Protein AF-A0A2D6ILQ9-F1 (afdb_monomer)

pLDDT: mean 90.59, std 12.22, range [44.5, 98.56]

Mean predicted aligned error: 5.63 Å

Secondary structure (DSSP, 8-state):
----HHHHHHHHHHHHHHHHHHHHHH-HHHHGGGS-GGGGGSTT--HHHHHHHHHHHHHHHHHHHHHTTTHHHHHHHHHHHHHHHHHHH-S-TTGGGHHHHHHHHHHHHHHHHTTS-------

Radius of gyration: 16.79 Å; Cα contacts (8 Å, |Δi|>4): 119; chains: 1; bounding box: 44×32×49 Å

Structure (mmCIF, N/CA/C/O backbone):
data_AF-A0A2D6ILQ9-F1
#
_entry.i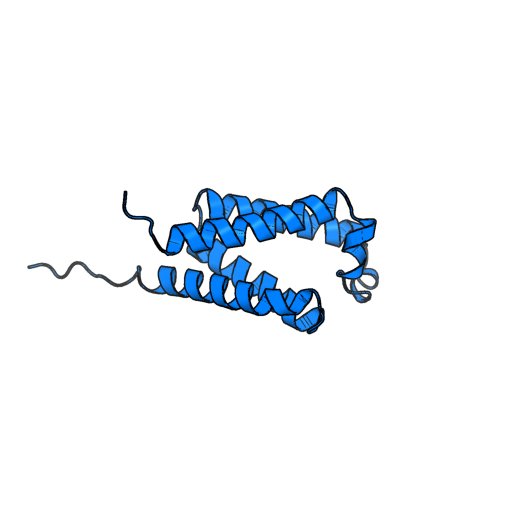d   AF-A0A2D6ILQ9-F1
#
loop_
_atom_site.group_PDB
_atom_site.id
_atom_site.type_symbol
_atom_site.label_atom_id
_atom_site.label_alt_id
_atom_site.label_comp_id
_atom_site.label_asym_id
_atom_site.label_entity_id
_atom_site.label_seq_id
_atom_site.pdbx_PDB_ins_code
_atom_site.Cartn_x
_atom_site.Cartn_y
_atom_site.Cartn_z
_atom_site.occupancy
_atom_site.B_iso_or_equiv
_atom_site.auth_seq_id
_atom_site.auth_comp_id
_atom_site.auth_asym_id
_atom_site.auth_atom_id
_atom_site.pdbx_PDB_model_num
ATOM 1 N N . MET A 1 1 ? -13.569 -12.669 23.157 1.00 59.03 1 MET A N 1
ATOM 2 C CA . MET A 1 1 ? -12.932 -11.557 22.412 1.00 59.03 1 MET A CA 1
ATOM 3 C C . MET A 1 1 ? -13.781 -11.250 21.180 1.00 59.03 1 MET A C 1
ATOM 5 O O . MET A 1 1 ? -14.003 -12.162 20.398 1.00 59.03 1 MET A O 1
ATOM 9 N N . LYS A 1 2 ? -14.329 -10.035 21.020 1.00 78.62 2 LYS A N 1
ATOM 10 C CA . LYS A 1 2 ? -15.102 -9.673 19.812 1.00 78.62 2 LYS A CA 1
ATOM 11 C C . LYS A 1 2 ? -14.143 -9.115 18.758 1.00 78.62 2 LYS A C 1
ATOM 13 O O . LYS A 1 2 ? -13.558 -8.056 18.977 1.00 78.62 2 LYS A O 1
ATOM 18 N N . ILE A 1 3 ? -13.958 -9.828 17.648 1.00 87.12 3 ILE A N 1
ATOM 19 C CA . ILE A 1 3 ? -13.137 -9.355 16.526 1.00 87.12 3 ILE A CA 1
ATOM 20 C C . ILE A 1 3 ? -13.894 -8.223 15.825 1.00 87.12 3 ILE A C 1
ATOM 22 O O . ILE A 1 3 ? -15.055 -8.380 15.454 1.00 87.12 3 ILE A O 1
ATOM 26 N N . LYS A 1 4 ? -13.252 -7.062 15.666 1.00 92.94 4 LYS A N 1
ATOM 27 C CA . LYS A 1 4 ? -13.847 -5.931 14.944 1.00 92.94 4 LYS A CA 1
ATOM 28 C C . LYS A 1 4 ? -13.666 -6.133 13.434 1.00 92.94 4 LYS A C 1
ATOM 30 O O . LYS A 1 4 ? -12.549 -6.457 13.032 1.00 92.94 4 LYS A O 1
ATOM 35 N N . PRO A 1 5 ? -14.680 -5.855 12.592 1.00 93.06 5 PRO A N 1
ATOM 36 C CA . PRO A 1 5 ? -14.543 -5.948 11.135 1.00 93.06 5 PRO A CA 1
ATOM 37 C C . PRO A 1 5 ? -13.366 -5.130 10.587 1.00 93.06 5 PRO A C 1
ATOM 39 O O . PRO A 1 5 ? -12.643 -5.593 9.711 1.00 93.06 5 PRO A O 1
ATOM 42 N N . GLU A 1 6 ? -13.104 -3.954 11.177 1.00 94.69 6 GLU A N 1
ATOM 43 C CA . GLU A 1 6 ? -11.953 -3.110 10.823 1.00 94.69 6 GLU A CA 1
ATOM 44 C C . GLU A 1 6 ? -10.614 -3.850 10.964 1.00 94.69 6 GLU A C 1
ATOM 46 O O . GLU A 1 6 ? -9.711 -3.638 10.165 1.00 94.69 6 GLU A O 1
ATOM 51 N N . LEU A 1 7 ? -10.473 -4.729 11.964 1.00 95.19 7 LEU A N 1
ATOM 52 C CA . LEU A 1 7 ? -9.236 -5.467 12.201 1.00 95.19 7 LEU A CA 1
ATOM 53 C C . LEU A 1 7 ? -9.019 -6.525 11.118 1.00 95.19 7 LEU A C 1
ATOM 55 O O . LEU A 1 7 ? -7.912 -6.635 10.603 1.00 95.19 7 LEU A O 1
ATOM 59 N N . VAL A 1 8 ? -10.076 -7.247 10.742 1.00 96.62 8 VAL A N 1
ATOM 60 C CA . VAL A 1 8 ? -10.024 -8.261 9.678 1.00 96.62 8 VAL A CA 1
ATOM 61 C C . VAL A 1 8 ? -9.634 -7.619 8.348 1.00 96.62 8 VAL A C 1
ATOM 63 O O . VAL A 1 8 ? -8.705 -8.084 7.693 1.00 96.62 8 VAL A O 1
ATOM 66 N N . LEU A 1 9 ? -10.277 -6.500 7.997 1.00 97.38 9 LEU A N 1
ATOM 67 C CA . LEU A 1 9 ? -9.965 -5.748 6.778 1.00 97.38 9 LEU A CA 1
ATOM 68 C C . LEU A 1 9 ? -8.511 -5.268 6.762 1.00 97.38 9 LEU A C 1
ATOM 70 O O . LEU A 1 9 ? -7.824 -5.419 5.757 1.00 97.38 9 LEU A O 1
ATOM 74 N N . ARG A 1 10 ? -8.017 -4.726 7.882 1.00 97.62 10 ARG A N 1
ATOM 75 C CA . ARG A 1 10 ? -6.625 -4.264 7.988 1.00 97.62 10 ARG A CA 1
ATOM 76 C C . ARG A 1 10 ? -5.625 -5.396 7.816 1.00 97.62 10 ARG A C 1
ATOM 78 O O . ARG A 1 10 ? -4.643 -5.197 7.117 1.00 97.62 10 ARG A O 1
ATOM 85 N N . ILE A 1 11 ? -5.859 -6.547 8.446 1.00 97.88 11 ILE A N 1
ATOM 86 C CA . ILE A 1 11 ? -4.951 -7.696 8.353 1.00 97.88 11 ILE A CA 1
ATOM 87 C C . ILE A 1 11 ? -4.911 -8.223 6.916 1.00 97.88 11 ILE A C 1
ATOM 89 O O . ILE A 1 11 ? -3.823 -8.416 6.383 1.00 97.88 11 ILE A O 1
ATOM 93 N N . GLY A 1 12 ? -6.069 -8.396 6.268 1.00 97.81 12 GLY A N 1
ATOM 94 C CA . GLY A 1 12 ? -6.132 -8.873 4.882 1.00 97.81 12 GLY A CA 1
ATOM 95 C C . GLY A 1 12 ? -5.464 -7.917 3.889 1.00 97.81 12 GLY A C 1
ATOM 96 O O . GLY A 1 12 ? -4.627 -8.333 3.086 1.00 97.81 12 GLY A O 1
ATOM 97 N N . LEU A 1 13 ? -5.773 -6.618 3.985 1.00 98.06 13 LEU A N 1
ATOM 98 C CA . LEU A 1 13 ? -5.147 -5.595 3.142 1.00 98.06 13 LEU A CA 1
ATOM 99 C C . LEU A 1 13 ? -3.641 -5.517 3.393 1.00 98.06 13 LEU A C 1
ATOM 101 O O . LEU A 1 13 ? -2.861 -5.524 2.447 1.00 98.06 13 LEU A O 1
ATOM 105 N N . ALA A 1 14 ? -3.215 -5.494 4.656 1.00 98.38 14 ALA A N 1
ATOM 106 C CA . ALA A 1 14 ? -1.800 -5.413 4.975 1.00 98.38 14 ALA A CA 1
ATOM 107 C C . ALA A 1 14 ? -1.017 -6.644 4.526 1.00 98.38 14 ALA A C 1
ATOM 109 O O . ALA A 1 14 ? 0.085 -6.487 4.021 1.00 98.38 14 ALA A O 1
ATOM 110 N N . GLY A 1 15 ? -1.570 -7.852 4.670 1.00 98.25 15 GLY A N 1
ATOM 111 C CA . GLY A 1 15 ? -0.932 -9.063 4.154 1.00 98.25 15 GLY A CA 1
ATOM 112 C C . GLY A 1 15 ? -0.704 -8.985 2.644 1.00 98.25 15 GLY A C 1
ATOM 113 O O . GLY A 1 15 ? 0.366 -9.347 2.165 1.00 98.25 15 GLY A O 1
ATOM 114 N N . THR A 1 16 ? -1.672 -8.427 1.914 1.00 97.12 16 THR A N 1
ATOM 115 C CA . THR A 1 16 ? -1.571 -8.221 0.465 1.00 97.12 16 THR A CA 1
ATOM 116 C C . THR A 1 16 ? -0.468 -7.223 0.109 1.00 97.12 16 THR A C 1
ATOM 118 O O . THR A 1 16 ? 0.434 -7.567 -0.650 1.00 97.12 16 THR A O 1
ATOM 121 N N . PHE A 1 17 ? -0.495 -6.017 0.690 1.00 97.94 17 PHE A N 1
ATOM 122 C CA . PHE A 1 17 ? 0.528 -4.995 0.432 1.00 97.94 17 PHE A CA 1
ATOM 123 C C . PHE A 1 17 ? 1.921 -5.442 0.878 1.00 97.94 17 PHE A C 1
ATOM 125 O O . PHE A 1 17 ? 2.904 -5.170 0.201 1.00 97.94 17 PHE A O 1
ATOM 132 N N . LEU A 1 18 ? 2.024 -6.165 1.996 1.00 98.25 18 LEU A N 1
ATOM 133 C CA . LEU A 1 18 ? 3.302 -6.684 2.467 1.00 98.25 18 LEU A CA 1
ATOM 134 C C . LEU A 1 18 ? 3.858 -7.728 1.496 1.00 98.25 18 LEU A C 1
ATOM 136 O O . LEU A 1 18 ? 5.044 -7.694 1.184 1.00 98.25 18 LEU A O 1
ATOM 140 N N . TYR A 1 19 ? 3.011 -8.630 0.997 1.00 97.19 19 TYR A N 1
ATOM 141 C CA . TYR A 1 19 ? 3.418 -9.617 0.002 1.00 97.19 19 TYR A CA 1
ATOM 142 C C . TYR A 1 19 ? 3.872 -8.949 -1.301 1.00 97.19 19 TYR A C 1
ATOM 144 O O . TYR A 1 19 ? 4.954 -9.269 -1.795 1.00 97.19 19 TYR A O 1
ATOM 152 N N . ALA A 1 20 ? 3.084 -8.014 -1.836 1.00 95.19 20 ALA A N 1
ATOM 153 C CA . ALA A 1 20 ? 3.418 -7.295 -3.064 1.00 95.19 20 ALA A CA 1
ATOM 154 C C . ALA A 1 20 ? 4.703 -6.467 -2.914 1.00 95.19 20 ALA A C 1
ATOM 156 O O . ALA A 1 20 ? 5.623 -6.589 -3.727 1.00 95.19 20 ALA A O 1
ATOM 157 N N . GLY A 1 21 ? 4.828 -5.729 -1.811 1.00 97.25 21 GLY A N 1
ATOM 158 C CA . GLY A 1 21 ? 5.975 -4.864 -1.573 1.00 97.25 21 GLY A CA 1
ATOM 159 C C . GLY A 1 21 ? 7.271 -5.637 -1.348 1.00 97.25 21 GLY A C 1
ATOM 160 O O . GLY A 1 21 ? 8.303 -5.289 -1.922 1.00 97.25 21 GLY A O 1
ATOM 161 N N . LEU A 1 22 ? 7.227 -6.736 -0.584 1.00 98.12 22 LEU A N 1
ATOM 162 C CA . LEU A 1 22 ? 8.391 -7.609 -0.406 1.00 98.12 22 LEU A CA 1
ATOM 163 C C . LEU A 1 22 ? 8.827 -8.236 -1.730 1.00 98.12 22 LEU A C 1
ATOM 165 O O . LEU A 1 22 ? 10.016 -8.241 -2.040 1.00 98.12 22 LEU A O 1
ATOM 169 N N . ASN A 1 23 ? 7.890 -8.739 -2.533 1.00 96.50 23 ASN A N 1
ATOM 170 C CA . ASN A 1 23 ? 8.243 -9.373 -3.799 1.00 96.50 23 ASN A CA 1
ATOM 171 C C . ASN A 1 23 ? 8.699 -8.378 -4.873 1.00 96.50 23 ASN A C 1
ATOM 173 O O . ASN A 1 23 ? 9.559 -8.730 -5.677 1.00 96.50 23 ASN A O 1
ATOM 177 N N . SER A 1 24 ? 8.208 -7.139 -4.848 1.00 95.62 24 SER A N 1
ATOM 178 C CA . SER A 1 24 ? 8.698 -6.063 -5.718 1.00 95.62 24 SER A CA 1
ATOM 179 C C . SER A 1 24 ? 10.196 -5.797 -5.516 1.00 95.62 24 SER A C 1
ATOM 181 O O . SER A 1 24 ? 10.894 -5.461 -6.469 1.00 95.62 24 SER A O 1
ATOM 183 N N . ILE A 1 25 ? 10.700 -5.988 -4.291 1.00 96.56 25 ILE A N 1
ATOM 184 C CA . ILE A 1 25 ? 12.111 -5.779 -3.935 1.00 96.56 25 ILE A CA 1
ATOM 185 C C . ILE A 1 25 ? 12.932 -7.068 -4.092 1.00 96.56 25 ILE A C 1
ATOM 187 O O . ILE A 1 25 ? 14.043 -7.031 -4.612 1.00 96.56 25 ILE A O 1
ATOM 191 N N . LEU A 1 26 ? 12.405 -8.208 -3.633 1.00 97.00 26 LEU A N 1
ATOM 192 C CA . LEU A 1 26 ? 13.140 -9.479 -3.599 1.00 97.00 26 LEU A CA 1
ATOM 193 C C . LEU A 1 26 ? 13.141 -10.214 -4.944 1.00 97.00 26 LEU A C 1
ATOM 195 O O . LEU A 1 26 ? 14.095 -10.924 -5.247 1.00 97.00 26 LEU A O 1
ATOM 199 N N . ASN A 1 27 ? 12.089 -10.048 -5.748 1.00 95.94 27 ASN A N 1
ATOM 200 C CA . ASN A 1 27 ? 11.887 -10.750 -7.017 1.00 95.94 27 ASN A CA 1
ATOM 201 C C . ASN A 1 27 ? 11.555 -9.772 -8.165 1.00 95.94 27 ASN A C 1
ATOM 203 O O . ASN A 1 27 ? 10.573 -9.984 -8.883 1.00 95.94 27 ASN A O 1
ATOM 207 N N . PRO A 1 28 ? 12.345 -8.703 -8.389 1.00 93.38 28 PRO A N 1
ATOM 208 C CA . PRO A 1 28 ? 11.973 -7.606 -9.285 1.00 93.38 28 PRO A CA 1
ATOM 209 C C . PRO A 1 28 ? 11.720 -8.062 -10.728 1.00 93.38 28 PRO A C 1
ATOM 211 O O . PRO A 1 28 ? 10.840 -7.528 -11.394 1.00 93.38 28 PRO A O 1
ATOM 214 N N . THR A 1 29 ? 12.406 -9.104 -11.203 1.00 93.50 29 THR A N 1
ATOM 215 C CA . THR A 1 29 ? 12.207 -9.673 -12.549 1.00 93.50 29 THR A CA 1
ATOM 216 C C . THR A 1 29 ? 10.792 -10.205 -12.780 1.00 93.50 29 THR A C 1
ATOM 218 O O . THR A 1 29 ? 10.303 -10.153 -13.904 1.00 93.50 29 THR A O 1
ATOM 221 N N . SER A 1 30 ? 10.118 -10.676 -11.727 1.00 90.94 30 SER A N 1
ATOM 222 C CA . SER A 1 30 ? 8.741 -11.186 -11.803 1.00 90.94 30 SER A CA 1
ATOM 223 C C . SER A 1 30 ? 7.688 -10.080 -11.672 1.00 90.94 30 SER A C 1
ATOM 225 O O . SER A 1 30 ? 6.522 -10.312 -11.973 1.00 90.94 30 SER A O 1
ATOM 227 N N . TRP A 1 31 ? 8.084 -8.883 -11.227 1.00 92.00 31 TRP A N 1
ATOM 228 C CA . TRP A 1 31 ? 7.165 -7.792 -10.876 1.00 92.00 31 TRP A CA 1
ATOM 229 C C . TRP A 1 31 ? 7.315 -6.556 -11.759 1.00 92.00 31 TRP A C 1
ATOM 231 O O . TRP A 1 31 ? 6.374 -5.780 -11.910 1.00 92.00 31 TRP A O 1
ATOM 241 N N . ILE A 1 32 ? 8.462 -6.399 -12.421 1.00 93.69 32 ILE A N 1
ATOM 242 C CA . ILE A 1 32 ? 8.731 -5.277 -13.322 1.00 93.69 32 ILE A CA 1
ATOM 243 C C . ILE A 1 32 ? 7.699 -5.178 -14.451 1.00 93.69 32 ILE A C 1
ATOM 245 O O . ILE A 1 32 ? 7.409 -4.079 -14.916 1.00 93.69 32 ILE A O 1
ATOM 249 N N . GLY A 1 33 ? 7.097 -6.305 -14.854 1.00 90.00 33 GLY A N 1
ATOM 250 C CA . GLY A 1 33 ? 6.032 -6.367 -15.856 1.00 90.00 33 GLY A CA 1
ATOM 251 C C . GLY A 1 33 ? 4.798 -5.525 -15.513 1.00 90.00 33 GLY A C 1
ATOM 252 O O . GLY A 1 33 ? 4.179 -4.989 -16.427 1.00 90.00 33 GLY A O 1
ATOM 253 N N . PHE A 1 34 ? 4.501 -5.330 -14.223 1.00 87.44 34 PHE A N 1
ATOM 254 C CA . PHE A 1 34 ? 3.375 -4.510 -13.758 1.00 87.44 34 PHE A CA 1
ATOM 255 C C . PHE A 1 34 ? 3.677 -3.006 -13.773 1.00 87.44 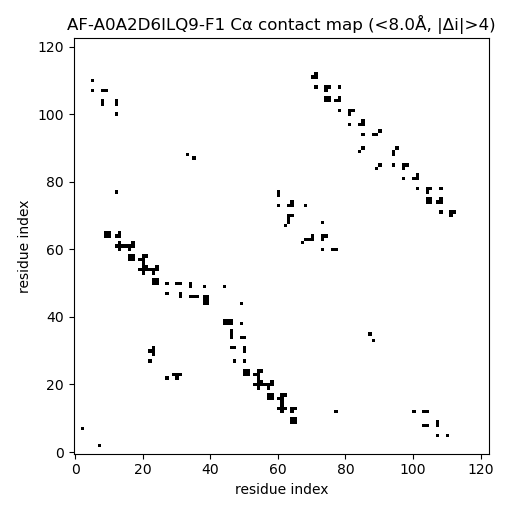34 PHE A C 1
ATOM 257 O O . PHE A 1 34 ? 2.763 -2.189 -13.684 1.00 87.44 34 PHE A O 1
ATOM 264 N N . ILE A 1 35 ? 4.948 -2.610 -13.900 1.00 91.31 35 ILE A N 1
ATOM 265 C CA . ILE A 1 35 ? 5.318 -1.198 -13.995 1.00 91.31 35 ILE A CA 1
ATOM 266 C C . ILE A 1 35 ? 5.125 -0.712 -15.435 1.00 91.31 35 ILE A C 1
ATOM 268 O O . ILE A 1 35 ? 5.747 -1.276 -16.343 1.00 91.31 35 ILE A O 1
ATOM 272 N N . PRO A 1 36 ? 4.354 0.363 -15.675 1.00 89.44 36 PRO A N 1
ATOM 273 C CA . PRO A 1 36 ? 4.125 0.873 -17.020 1.00 89.44 36 PRO A CA 1
ATOM 274 C C . PRO A 1 36 ? 5.411 1.258 -17.764 1.00 89.44 36 PRO A C 1
ATOM 276 O O . PRO A 1 36 ? 6.350 1.808 -17.188 1.00 89.44 36 PRO A O 1
ATOM 279 N N . GLN A 1 37 ? 5.434 1.026 -19.078 1.00 90.75 37 GLN A N 1
ATOM 280 C CA . GLN A 1 37 ? 6.608 1.309 -19.920 1.00 90.75 37 GLN A CA 1
ATOM 281 C C . GLN A 1 37 ? 6.965 2.803 -19.975 1.00 90.75 37 GLN A C 1
ATOM 283 O O . GLN A 1 37 ? 8.138 3.154 -20.095 1.00 90.75 37 GLN A O 1
ATOM 288 N N . TRP A 1 38 ? 5.973 3.690 -19.833 1.00 89.94 38 TRP A N 1
ATOM 289 C CA . TRP A 1 38 ? 6.168 5.142 -19.882 1.00 89.94 38 TRP A CA 1
ATOM 290 C C . TRP A 1 38 ? 7.027 5.689 -18.733 1.00 89.94 38 TRP A C 1
ATOM 292 O O . TRP A 1 38 ? 7.548 6.793 -18.852 1.00 89.94 38 TRP A O 1
ATOM 302 N N . ILE A 1 39 ? 7.244 4.923 -17.656 1.00 92.50 39 ILE A N 1
ATOM 303 C CA . ILE A 1 39 ? 8.122 5.325 -16.545 1.00 92.50 39 ILE A CA 1
ATOM 304 C C . ILE A 1 39 ? 9.547 5.610 -17.033 1.00 92.50 39 ILE A C 1
ATOM 306 O O . ILE A 1 39 ? 10.147 6.587 -16.600 1.00 92.50 39 ILE A O 1
ATOM 310 N N . ASN A 1 40 ? 10.048 4.844 -18.007 1.00 91.12 40 ASN A N 1
ATOM 311 C CA . ASN A 1 40 ? 11.371 5.077 -18.602 1.00 91.12 40 ASN A CA 1
ATOM 312 C C . ASN A 1 40 ? 11.461 6.387 -19.410 1.00 91.12 40 ASN A C 1
ATOM 314 O O . ASN A 1 40 ? 12.550 6.781 -19.813 1.00 91.12 40 ASN A O 1
ATOM 318 N N . SER A 1 41 ? 10.334 7.056 -19.680 1.00 93.31 41 SER A N 1
ATOM 319 C CA . SER A 1 41 ? 10.320 8.375 -20.330 1.00 93.31 41 SER A CA 1
ATOM 320 C C . SER A 1 41 ? 10.576 9.520 -19.343 1.00 93.31 41 SER A C 1
ATOM 322 O O . SER A 1 41 ? 10.776 10.656 -19.770 1.00 93.31 41 SER A O 1
ATOM 324 N N . ILE A 1 42 ? 10.565 9.249 -18.032 1.00 93.19 42 ILE A N 1
ATOM 325 C CA . ILE A 1 42 ? 10.852 10.242 -16.996 1.00 93.19 42 ILE A CA 1
ATOM 326 C C . ILE A 1 42 ? 12.373 10.318 -16.787 1.00 93.19 42 ILE A C 1
ATOM 328 O O . ILE A 1 42 ? 12.997 9.306 -16.460 1.00 93.19 42 ILE A O 1
ATOM 332 N N . PRO A 1 43 ? 12.995 11.506 -16.923 1.00 92.94 43 PRO A N 1
ATOM 333 C CA . PRO A 1 43 ? 14.419 11.667 -16.656 1.00 92.94 43 PRO A CA 1
ATOM 334 C C . PRO A 1 43 ? 14.777 11.226 -15.233 1.00 92.94 43 PRO A C 1
ATOM 336 O O . PRO A 1 43 ? 14.077 11.569 -14.283 1.00 92.94 43 PRO A O 1
ATOM 339 N N . LEU A 1 44 ? 15.901 10.516 -15.086 1.00 91.38 44 LEU A N 1
ATOM 340 C CA . LEU A 1 44 ? 16.434 10.022 -13.804 1.00 91.38 44 LEU A CA 1
ATOM 341 C C . LEU A 1 44 ? 15.600 8.925 -13.114 1.00 91.38 44 LEU A C 1
ATOM 343 O O . LEU A 1 44 ? 15.937 8.534 -11.997 1.00 91.38 44 LEU A O 1
ATOM 347 N N . LEU A 1 45 ? 14.553 8.400 -13.757 1.00 93.88 45 LEU A N 1
ATOM 348 C CA . LEU A 1 45 ? 13.703 7.356 -13.192 1.00 93.88 45 LEU A CA 1
ATOM 349 C C . LEU A 1 45 ? 13.722 6.104 -14.075 1.00 93.88 45 LEU A C 1
ATOM 351 O O . LEU A 1 45 ? 13.295 6.134 -15.225 1.00 93.88 45 LEU A O 1
ATOM 355 N N . THR A 1 46 ? 14.194 4.988 -13.520 1.00 94.38 46 THR A N 1
ATOM 356 C CA . THR A 1 46 ? 14.084 3.673 -14.168 1.00 94.38 46 THR A CA 1
ATOM 357 C C . THR A 1 46 ? 12.880 2.912 -13.625 1.00 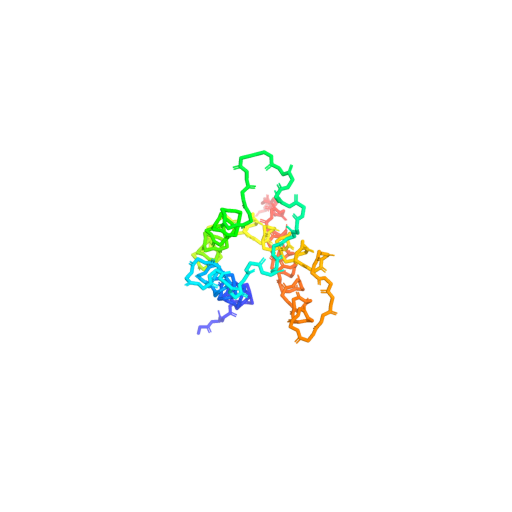94.38 46 THR A C 1
ATOM 359 O O . THR A 1 46 ? 12.423 3.162 -12.503 1.00 94.38 46 THR A O 1
ATOM 362 N N . ARG A 1 47 ? 12.362 1.949 -14.396 1.00 94.75 47 ARG A N 1
ATOM 363 C CA . ARG A 1 47 ? 11.271 1.071 -13.936 1.00 94.75 47 ARG A CA 1
ATOM 364 C C . ARG A 1 47 ? 11.664 0.274 -12.690 1.00 94.75 47 ARG A C 1
ATOM 366 O O . ARG A 1 47 ? 10.821 0.078 -11.824 1.00 94.75 47 ARG A O 1
ATOM 373 N N . GLU A 1 48 ? 12.922 -0.142 -12.564 1.00 94.56 48 GLU A N 1
ATOM 374 C CA . GLU A 1 48 ? 13.436 -0.892 -11.409 1.00 94.56 48 GLU A CA 1
ATOM 375 C C . GLU A 1 48 ? 13.492 -0.016 -10.154 1.00 94.56 48 GLU A C 1
ATOM 377 O O . GLU A 1 48 ? 13.090 -0.445 -9.068 1.00 94.56 48 GLU A O 1
ATOM 382 N N . LEU A 1 49 ? 13.943 1.234 -10.304 1.00 95.06 49 LEU A N 1
ATOM 383 C CA . LEU A 1 49 ? 13.944 2.202 -9.213 1.00 95.06 49 LEU A CA 1
ATOM 384 C C . LEU A 1 49 ? 12.511 2.514 -8.776 1.00 95.06 49 LEU A C 1
ATOM 386 O O . LEU A 1 49 ? 12.214 2.500 -7.583 1.00 95.06 49 LEU A O 1
ATOM 390 N N . PHE A 1 50 ? 11.608 2.734 -9.734 1.00 95.75 50 PHE A N 1
ATOM 391 C CA . PHE A 1 50 ? 10.197 2.967 -9.446 1.00 95.75 50 PHE A CA 1
ATOM 392 C C . PHE A 1 50 ? 9.544 1.765 -8.751 1.00 95.75 50 PHE A C 1
ATOM 394 O O . PHE A 1 50 ? 8.847 1.953 -7.757 1.00 95.75 50 PHE A O 1
ATOM 401 N N . LEU A 1 51 ? 9.814 0.538 -9.211 1.00 96.25 51 LEU A N 1
ATOM 402 C CA . LEU A 1 51 ? 9.339 -0.695 -8.576 1.00 96.25 51 LEU A CA 1
ATOM 403 C C . LEU A 1 51 ? 9.820 -0.801 -7.125 1.00 96.25 51 LEU A C 1
ATOM 405 O O . LEU A 1 51 ? 9.044 -1.150 -6.239 1.00 96.25 51 LEU A O 1
ATOM 409 N N . THR A 1 52 ? 11.081 -0.452 -6.870 1.00 96.56 52 THR A N 1
ATOM 410 C CA . THR A 1 52 ? 11.658 -0.466 -5.520 1.00 96.56 52 THR A CA 1
ATOM 411 C C . THR A 1 52 ? 10.977 0.562 -4.616 1.00 96.56 52 THR A C 1
ATOM 413 O O . THR A 1 52 ? 10.573 0.232 -3.501 1.00 96.56 52 THR A O 1
ATOM 416 N N . ILE A 1 53 ? 10.788 1.794 -5.103 1.00 96.50 53 ILE A N 1
ATOM 417 C CA . ILE A 1 53 ? 10.087 2.862 -4.370 1.00 96.50 53 ILE A CA 1
ATOM 418 C C . ILE A 1 53 ? 8.639 2.452 -4.078 1.00 96.50 53 ILE A C 1
ATOM 420 O O . ILE A 1 53 ? 8.171 2.608 -2.948 1.00 96.50 53 ILE A O 1
ATOM 424 N N . HIS A 1 54 ? 7.946 1.894 -5.072 1.00 95.69 54 HIS A N 1
ATOM 425 C CA . HIS A 1 54 ? 6.588 1.384 -4.923 1.00 95.69 54 HIS A CA 1
ATOM 426 C C . HIS A 1 54 ? 6.526 0.277 -3.865 1.00 95.69 54 HIS A C 1
ATOM 428 O O . HIS A 1 54 ? 5.728 0.362 -2.936 1.00 95.69 54 HIS A O 1
ATOM 434 N N . GLY A 1 55 ? 7.427 -0.707 -3.930 1.00 97.31 55 GLY A N 1
ATOM 435 C CA . GLY A 1 55 ? 7.471 -1.796 -2.958 1.00 97.31 55 GLY A CA 1
ATOM 436 C C . GLY A 1 55 ? 7.746 -1.319 -1.529 1.00 97.31 55 GLY A C 1
ATOM 437 O O . GLY A 1 55 ? 7.101 -1.773 -0.584 1.00 97.31 55 GLY A O 1
ATOM 438 N N . MET A 1 56 ? 8.639 -0.339 -1.350 1.00 98.25 56 MET A N 1
ATOM 439 C CA . MET A 1 56 ? 8.865 0.292 -0.043 1.00 98.25 56 MET A CA 1
ATOM 440 C C . MET A 1 56 ? 7.608 0.997 0.476 1.00 98.25 56 MET A C 1
ATOM 442 O O . MET A 1 56 ? 7.266 0.864 1.654 1.00 98.25 56 MET A O 1
ATOM 446 N N . PHE A 1 57 ? 6.911 1.730 -0.393 1.00 98.12 57 PHE A N 1
ATOM 447 C CA . PHE A 1 57 ? 5.645 2.372 -0.055 1.00 98.12 57 PHE A CA 1
ATOM 448 C C . PHE A 1 57 ? 4.590 1.346 0.389 1.00 98.12 57 PHE A C 1
ATOM 450 O O . PHE A 1 57 ? 3.955 1.547 1.428 1.00 98.12 57 PHE A O 1
ATOM 457 N N . GLU A 1 58 ? 4.449 0.224 -0.321 1.00 98.12 58 GLU A N 1
ATOM 458 C CA . GLU A 1 58 ? 3.508 -0.841 0.042 1.00 98.12 58 GLU A CA 1
ATOM 459 C C . GLU A 1 58 ? 3.832 -1.469 1.403 1.00 98.12 58 GLU A C 1
ATOM 461 O O . GLU A 1 58 ? 2.931 -1.671 2.218 1.00 98.12 58 GLU A O 1
ATOM 466 N N . ILE A 1 59 ? 5.112 -1.710 1.705 1.00 98.56 59 ILE A N 1
ATOM 467 C CA . ILE A 1 59 ? 5.539 -2.233 3.013 1.00 98.56 59 ILE A CA 1
ATOM 468 C C . ILE A 1 59 ? 5.193 -1.244 4.133 1.00 98.56 59 ILE A C 1
ATOM 470 O O . ILE A 1 59 ? 4.627 -1.637 5.158 1.00 98.56 59 ILE A O 1
ATOM 474 N N . ILE A 1 60 ? 5.492 0.045 3.947 1.00 98.44 60 ILE A N 1
ATOM 475 C CA . ILE A 1 60 ? 5.165 1.092 4.928 1.00 98.44 60 ILE A CA 1
ATOM 476 C C . ILE A 1 60 ? 3.650 1.157 5.145 1.00 98.44 60 ILE A C 1
ATOM 478 O O . ILE A 1 60 ? 3.184 1.218 6.287 1.00 98.44 60 ILE A O 1
ATOM 482 N N . LEU A 1 61 ? 2.874 1.099 4.062 1.00 98.31 61 LEU A N 1
ATOM 483 C CA . LEU A 1 61 ? 1.418 1.099 4.111 1.00 98.31 61 LEU A CA 1
ATOM 484 C C . LEU A 1 61 ? 0.871 -0.138 4.837 1.00 98.31 61 LEU A C 1
ATOM 486 O O . LEU A 1 61 ? -0.023 -0.011 5.678 1.00 98.31 61 LEU A O 1
ATOM 490 N N . ALA A 1 62 ? 1.434 -1.318 4.578 1.00 98.44 62 ALA A N 1
ATOM 491 C CA . ALA A 1 62 ? 1.076 -2.557 5.256 1.00 98.44 62 ALA A CA 1
ATOM 492 C C . ALA A 1 62 ? 1.331 -2.471 6.765 1.00 98.44 62 ALA A C 1
ATOM 494 O O . ALA A 1 62 ? 0.449 -2.794 7.564 1.00 98.44 62 ALA A O 1
ATOM 495 N N . ILE A 1 63 ? 2.500 -1.971 7.173 1.00 98.31 63 ILE A N 1
ATOM 496 C CA . ILE A 1 63 ? 2.835 -1.759 8.587 1.00 98.31 63 ILE A CA 1
ATOM 497 C C . ILE A 1 63 ? 1.869 -0.746 9.210 1.00 98.31 63 ILE A C 1
ATOM 499 O O . ILE A 1 63 ? 1.329 -0.994 10.292 1.00 98.31 63 ILE A O 1
ATOM 503 N N . ALA A 1 64 ? 1.580 0.360 8.519 1.00 97.88 64 ALA A N 1
ATOM 504 C CA . ALA A 1 64 ? 0.629 1.359 8.994 1.00 97.88 64 ALA A CA 1
ATOM 505 C C . ALA A 1 64 ? -0.772 0.761 9.212 1.00 97.88 64 ALA A C 1
ATOM 507 O O . ALA A 1 64 ? -1.408 1.022 10.240 1.00 97.88 64 ALA A O 1
ATOM 508 N N . LEU A 1 65 ? -1.226 -0.104 8.299 1.00 97.81 65 LEU A N 1
ATOM 509 C CA . LEU A 1 65 ? -2.477 -0.847 8.423 1.00 97.81 65 LEU A CA 1
ATOM 510 C C . LEU A 1 65 ? -2.437 -1.866 9.572 1.00 97.81 65 LEU A C 1
ATOM 512 O O . LEU A 1 65 ? -3.397 -1.904 10.342 1.00 97.81 65 LEU A O 1
ATOM 516 N N . LEU A 1 66 ? -1.363 -2.639 9.762 1.00 96.94 66 LEU A N 1
ATOM 517 C CA . LEU A 1 66 ? -1.245 -3.631 10.848 1.00 96.94 66 LEU A CA 1
ATOM 518 C C . LEU A 1 66 ? -1.196 -2.989 12.229 1.00 96.94 66 LEU A C 1
ATOM 520 O O . LEU A 1 66 ? -1.967 -3.366 13.112 1.00 96.94 66 LEU A O 1
ATOM 524 N N . VAL A 1 67 ? -0.350 -1.976 12.405 1.00 96.75 67 VAL A N 1
ATOM 525 C CA . VAL A 1 67 ? -0.217 -1.257 13.680 1.00 96.75 67 VAL A CA 1
ATOM 526 C C . VAL A 1 67 ? -1.457 -0.397 13.928 1.00 96.75 67 VAL A C 1
ATOM 528 O O . VAL A 1 67 ? -1.989 -0.342 15.036 1.00 96.75 67 VAL A O 1
ATOM 531 N N . GLY A 1 68 ? -2.014 0.196 12.872 1.00 93.69 68 GLY A N 1
ATOM 532 C CA . GLY A 1 68 ? -3.213 1.031 12.954 1.00 93.69 68 GLY A CA 1
ATOM 533 C C . GLY A 1 68 ? -2.897 2.476 13.273 1.00 93.69 68 GLY A C 1
ATOM 534 O O . GLY A 1 68 ? -3.704 3.149 13.918 1.00 93.69 68 GLY A O 1
ATOM 535 N N . ILE A 1 69 ? -1.738 2.936 12.821 1.00 93.12 69 ILE A N 1
ATOM 536 C CA . ILE A 1 69 ? -1.364 4.346 12.800 1.00 93.12 69 ILE A CA 1
ATOM 537 C C . ILE A 1 69 ? -1.985 5.008 11.569 1.00 93.12 69 ILE A C 1
ATOM 539 O O . ILE A 1 69 ? -2.220 4.355 10.555 1.00 93.12 69 ILE A O 1
ATOM 543 N N . TYR A 1 70 ? -2.321 6.295 11.677 1.00 93.56 70 TYR A N 1
ATOM 544 C CA . TYR A 1 70 ? -2.891 7.084 10.576 1.00 93.56 70 TYR A CA 1
ATOM 545 C C . TYR A 1 70 ? -4.038 6.389 9.814 1.00 93.56 70 TYR A C 1
ATOM 547 O O . TYR A 1 70 ? -4.153 6.514 8.601 1.00 93.56 70 TYR A O 1
ATOM 555 N N . LYS A 1 71 ? -4.920 5.670 10.526 1.00 92.88 71 LYS A N 1
ATOM 556 C CA . LYS A 1 71 ? -5.918 4.733 9.964 1.00 92.88 71 LYS A CA 1
ATOM 557 C C . LYS A 1 71 ? -6.699 5.253 8.754 1.00 92.88 71 LYS A C 1
ATOM 559 O O . LYS A 1 71 ? -6.924 4.511 7.806 1.00 92.88 71 LYS A O 1
ATOM 564 N N . LYS A 1 72 ? -7.117 6.522 8.792 1.00 92.88 72 LYS A N 1
ATOM 565 C CA . LYS A 1 72 ? -7.850 7.175 7.696 1.00 92.88 72 LYS A CA 1
ATOM 566 C C . LYS A 1 72 ? -6.990 7.347 6.457 1.00 92.88 72 LYS A C 1
ATOM 568 O O . LYS A 1 72 ? -7.417 6.981 5.371 1.00 92.88 72 LYS A O 1
ATOM 573 N N . LEU A 1 73 ? -5.790 7.886 6.650 1.00 95.50 73 LEU A N 1
ATOM 574 C CA . LEU A 1 73 ? -4.828 8.090 5.581 1.00 95.50 73 LEU A CA 1
ATOM 575 C C . LEU A 1 73 ? -4.378 6.745 5.009 1.00 95.50 73 LEU A C 1
ATOM 577 O O . LEU A 1 73 ? -4.398 6.579 3.801 1.00 95.50 73 LEU A O 1
ATOM 581 N N . ALA A 1 74 ? -4.077 5.759 5.857 1.00 96.94 74 ALA A N 1
ATOM 582 C CA . ALA A 1 74 ? -3.713 4.414 5.417 1.00 96.94 74 ALA A CA 1
ATOM 583 C C . ALA A 1 74 ? -4.838 3.742 4.606 1.00 96.94 74 ALA A C 1
ATOM 585 O O . ALA A 1 74 ? -4.580 3.160 3.560 1.00 96.94 74 ALA A O 1
ATOM 586 N N . ALA A 1 75 ? -6.100 3.860 5.034 1.00 96.94 75 ALA A N 1
ATOM 587 C CA . ALA A 1 75 ? -7.228 3.322 4.272 1.00 96.94 75 ALA A CA 1
ATOM 588 C C . ALA A 1 75 ? -7.426 4.040 2.924 1.00 96.94 75 ALA A C 1
ATOM 590 O O . ALA A 1 75 ? -7.702 3.385 1.922 1.00 96.94 75 ALA A O 1
ATOM 591 N N . LEU A 1 76 ? -7.251 5.366 2.891 1.00 97.19 76 LEU A N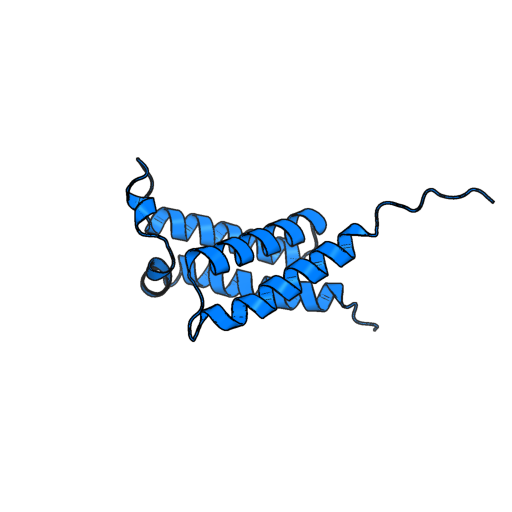 1
ATOM 592 C CA . LEU A 1 76 ? -7.312 6.152 1.659 1.00 97.19 76 LEU A CA 1
ATOM 593 C C . LEU A 1 76 ? -6.185 5.766 0.694 1.00 97.19 76 LEU A C 1
ATOM 595 O O . LEU A 1 76 ? -6.451 5.499 -0.472 1.00 97.19 76 LEU A O 1
ATOM 599 N N . LEU A 1 77 ? -4.944 5.702 1.178 1.00 97.81 77 LEU A N 1
ATOM 600 C CA . LEU A 1 77 ? -3.787 5.310 0.374 1.00 97.81 77 LEU A CA 1
ATOM 601 C C . LEU A 1 77 ? -3.936 3.884 -0.157 1.00 97.81 77 LEU A C 1
ATOM 603 O O . LEU A 1 77 ? -3.652 3.657 -1.326 1.00 97.81 77 LEU A O 1
ATOM 607 N N . ALA A 1 78 ? -4.449 2.950 0.648 1.00 97.81 78 ALA A N 1
ATOM 608 C CA . ALA A 1 78 ? -4.757 1.597 0.191 1.00 97.81 78 ALA A CA 1
ATOM 609 C C . ALA A 1 78 ? -5.770 1.596 -0.959 1.00 97.81 78 ALA A C 1
ATOM 611 O O . ALA A 1 78 ? -5.526 0.975 -1.991 1.00 97.81 78 ALA A O 1
ATOM 612 N N . PHE A 1 79 ? -6.874 2.330 -0.801 1.00 98.06 79 PHE A N 1
ATOM 613 C CA . PHE A 1 79 ? -7.904 2.444 -1.830 1.00 98.06 79 PHE A CA 1
ATOM 614 C C . PHE A 1 79 ? -7.362 3.056 -3.126 1.00 98.06 79 PHE A C 1
ATOM 616 O O . PHE A 1 79 ? -7.600 2.519 -4.204 1.00 98.06 79 PHE A O 1
ATOM 623 N N . LEU A 1 80 ? -6.594 4.144 -3.024 1.00 97.38 80 LEU A N 1
ATOM 624 C CA . LEU A 1 80 ? -5.988 4.791 -4.186 1.00 97.38 80 LEU A CA 1
ATOM 625 C C . LEU A 1 80 ? -4.963 3.888 -4.875 1.00 97.38 80 LEU A C 1
ATOM 627 O O . LEU A 1 80 ? -4.978 3.799 -6.096 1.00 97.38 80 LEU A O 1
ATOM 631 N N . SER A 1 81 ? -4.117 3.194 -4.113 1.00 95.94 81 SER A N 1
ATOM 632 C CA . SER A 1 81 ? -3.075 2.321 -4.672 1.00 95.94 81 SER A CA 1
ATOM 633 C C . SER A 1 81 ? -3.689 1.174 -5.470 1.00 95.94 81 SER A C 1
ATOM 635 O O . SER A 1 81 ? -3.340 0.973 -6.629 1.00 95.94 81 SER A O 1
ATOM 637 N N . ILE A 1 82 ? -4.681 0.485 -4.896 1.00 95.88 82 ILE A N 1
ATOM 638 C CA . ILE A 1 82 ? -5.397 -0.590 -5.598 1.00 95.88 82 ILE A CA 1
ATOM 639 C C . ILE A 1 82 ? -6.186 -0.024 -6.786 1.00 95.88 82 ILE A C 1
ATOM 641 O O . ILE A 1 82 ? -6.204 -0.628 -7.853 1.00 95.88 82 ILE A O 1
ATOM 645 N N . GLY A 1 83 ? -6.802 1.153 -6.641 1.0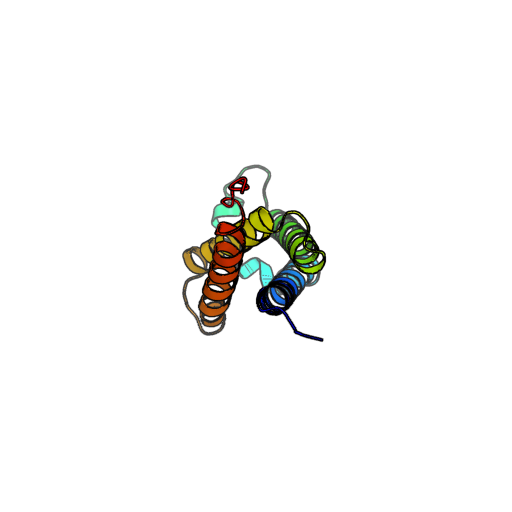0 95.00 83 GLY A N 1
ATOM 646 C CA . GLY A 1 83 ? -7.526 1.809 -7.732 1.00 95.00 83 GLY A CA 1
ATOM 647 C C . GLY A 1 83 ? -6.629 2.121 -8.931 1.00 95.00 83 GLY A C 1
ATOM 648 O O . GLY A 1 83 ? -7.015 1.861 -10.067 1.00 95.00 83 GLY A O 1
ATOM 649 N N . VAL A 1 84 ? -5.413 2.614 -8.682 1.00 92.75 84 VAL A N 1
ATOM 650 C CA . VAL A 1 84 ? -4.397 2.831 -9.721 1.00 92.75 84 VAL A CA 1
ATOM 651 C C . VAL A 1 84 ? -4.026 1.505 -10.389 1.00 92.75 84 VAL A C 1
ATOM 653 O O . VAL A 1 84 ? -4.041 1.435 -11.615 1.00 92.75 84 VAL A O 1
ATOM 656 N N . ILE A 1 85 ? -3.775 0.439 -9.620 1.00 90.88 85 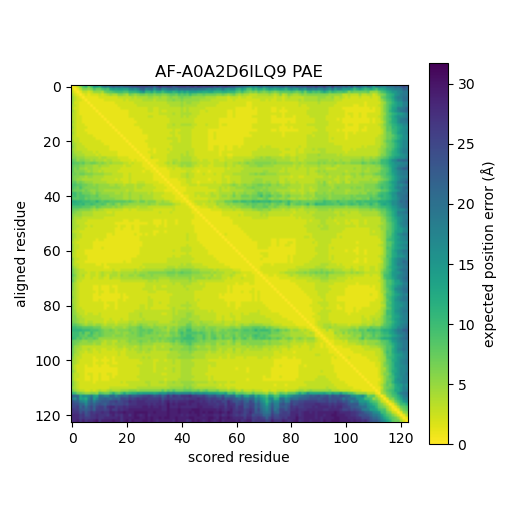ILE A N 1
ATOM 657 C CA . ILE A 1 85 ? -3.453 -0.887 -10.178 1.00 90.88 85 ILE A CA 1
ATOM 658 C C . ILE A 1 85 ? -4.569 -1.377 -11.106 1.00 90.88 85 ILE A C 1
ATOM 660 O O . ILE A 1 85 ? -4.280 -1.755 -12.239 1.00 90.88 85 ILE A O 1
ATOM 664 N N . VAL A 1 86 ? -5.831 -1.303 -10.674 1.00 91.44 86 VAL A N 1
ATOM 665 C CA . VAL A 1 86 ? -6.991 -1.739 -11.472 1.00 91.44 86 VAL A CA 1
ATOM 666 C C . VAL A 1 86 ? -7.140 -0.916 -12.758 1.00 91.44 86 VAL A C 1
ATOM 668 O O . VAL A 1 86 ? -7.431 -1.475 -13.813 1.00 91.44 86 VAL A O 1
ATOM 671 N N . ILE A 1 87 ? -6.919 0.403 -12.700 1.00 89.81 87 ILE A N 1
ATOM 672 C CA . ILE A 1 87 ? -7.034 1.287 -13.873 1.00 89.81 87 ILE A CA 1
ATOM 673 C C . ILE A 1 87 ? -5.928 1.012 -14.898 1.00 89.81 87 ILE A C 1
ATOM 675 O O . ILE A 1 87 ? -6.206 0.981 -16.095 1.00 89.81 87 ILE A O 1
ATOM 679 N N . PHE A 1 88 ? -4.682 0.840 -14.450 1.00 86.25 88 PHE A N 1
ATOM 680 C CA . PHE A 1 88 ? -3.528 0.749 -15.350 1.00 86.25 88 PHE A CA 1
ATOM 681 C C . PHE A 1 88 ? -3.177 -0.677 -15.782 1.00 86.25 88 PHE A C 1
ATOM 683 O O . PHE A 1 88 ? -2.620 -0.843 -16.864 1.00 86.25 88 PHE A O 1
ATOM 690 N N . SER A 1 89 ? -3.494 -1.689 -14.973 1.00 83.25 89 SER A N 1
ATOM 691 C CA . SER A 1 89 ? -3.174 -3.092 -15.287 1.00 83.25 89 SER A CA 1
ATOM 692 C C . SER A 1 89 ? -4.280 -3.783 -16.086 1.00 83.25 89 SER A C 1
ATOM 694 O O . SER A 1 89 ? -4.028 -4.794 -16.731 1.00 83.25 89 SER A O 1
ATOM 696 N N . GLY A 1 90 ? -5.502 -3.239 -16.081 1.00 82.62 90 GLY A N 1
ATOM 697 C CA . GLY A 1 90 ? -6.664 -3.904 -16.666 1.00 82.62 90 GLY A CA 1
ATOM 698 C C . GLY A 1 90 ? -7.143 -5.092 -15.825 1.00 82.62 90 GLY A C 1
ATOM 699 O O . GLY A 1 90 ? -6.748 -5.256 -14.670 1.00 82.62 90 GLY A O 1
ATOM 700 N N . ILE A 1 91 ? -8.034 -5.905 -16.399 1.00 85.62 91 ILE A N 1
ATOM 701 C CA . ILE A 1 91 ? -8.642 -7.068 -15.737 1.00 85.62 91 ILE A CA 1
ATOM 702 C C . ILE A 1 91 ? -8.184 -8.340 -16.452 1.00 85.62 91 ILE A C 1
ATOM 704 O O . ILE A 1 91 ? -8.538 -8.545 -17.612 1.00 85.62 91 ILE A O 1
ATOM 708 N N . ASP A 1 92 ? -7.434 -9.185 -15.753 1.00 87.50 92 ASP A N 1
ATOM 709 C CA . ASP A 1 92 ? -6.974 -10.492 -16.221 1.00 87.50 92 ASP A CA 1
ATOM 710 C C . ASP A 1 92 ? -7.141 -11.575 -15.132 1.00 87.50 92 ASP A C 1
ATOM 712 O O . ASP A 1 92 ? -7.734 -11.335 -14.072 1.00 87.50 92 ASP A O 1
ATOM 716 N N . ASP A 1 93 ? -6.615 -12.776 -15.395 1.00 86.31 93 ASP A N 1
ATOM 717 C CA . ASP A 1 93 ? -6.668 -13.935 -14.491 1.00 86.31 93 ASP A CA 1
ATOM 718 C C . ASP A 1 93 ? -5.971 -13.699 -13.137 1.00 86.31 93 ASP A C 1
ATOM 720 O O . ASP A 1 93 ? -6.157 -14.473 -12.197 1.00 86.31 93 ASP A O 1
ATOM 724 N N . VAL A 1 94 ? -5.177 -12.636 -13.005 1.00 85.00 94 VAL A N 1
ATOM 725 C CA . VAL A 1 94 ? -4.481 -12.250 -11.775 1.00 85.00 94 VAL A CA 1
ATOM 726 C C . VAL A 1 94 ? -5.146 -11.036 -11.128 1.00 85.00 94 VAL A C 1
ATOM 728 O O . VAL A 1 94 ? -5.397 -11.063 -9.922 1.00 85.00 94 VAL A O 1
ATOM 731 N N . THR A 1 95 ? -5.450 -9.987 -11.892 1.00 87.56 95 THR A N 1
ATOM 732 C CA . THR A 1 95 ? -5.919 -8.692 -11.372 1.00 87.56 95 THR A CA 1
ATOM 733 C C . THR A 1 95 ? -7.412 -8.666 -11.048 1.00 87.56 95 THR A C 1
ATOM 735 O O . THR A 1 95 ? -7.860 -7.778 -10.322 1.00 87.56 95 THR A O 1
ATOM 738 N N . PHE A 1 96 ? -8.212 -9.660 -11.469 1.00 90.50 96 PHE A N 1
ATOM 739 C CA . PHE A 1 96 ? -9.639 -9.722 -11.101 1.00 90.50 96 PHE A CA 1
ATOM 740 C C . PHE A 1 96 ? -9.866 -9.698 -9.576 1.00 90.50 96 PHE A C 1
ATOM 742 O O . PHE A 1 96 ? -10.863 -9.156 -9.090 1.00 90.50 96 PHE A O 1
ATOM 749 N N . ARG A 1 97 ? -8.928 -10.255 -8.797 1.00 93.19 97 ARG A N 1
ATOM 750 C CA . ARG A 1 97 ? -8.984 -10.273 -7.325 1.00 93.19 97 ARG A CA 1
ATOM 751 C C . ARG A 1 97 ? -8.837 -8.880 -6.709 1.00 93.19 97 ARG A C 1
ATOM 753 O O . ARG A 1 97 ? -9.310 -8.652 -5.592 1.00 93.19 97 ARG A O 1
ATOM 760 N N . ASP A 1 98 ? -8.246 -7.939 -7.442 1.00 93.75 98 ASP A N 1
ATOM 761 C CA . ASP A 1 98 ? -7.997 -6.582 -6.964 1.00 93.75 98 ASP A CA 1
ATOM 762 C C . ASP A 1 98 ? -9.300 -5.788 -6.824 1.00 93.75 98 ASP A C 1
ATOM 764 O O . ASP A 1 98 ? -9.373 -4.891 -5.988 1.00 93.75 98 ASP A O 1
ATOM 768 N N . PHE A 1 99 ? -10.390 -6.186 -7.496 1.00 93.88 99 PHE A N 1
ATOM 769 C CA . PHE A 1 99 ? -11.731 -5.654 -7.215 1.00 93.88 99 PHE A CA 1
ATOM 770 C C . PHE A 1 99 ? -12.194 -5.948 -5.787 1.00 93.88 99 PHE A C 1
ATOM 772 O O . PHE A 1 99 ? -12.781 -5.085 -5.128 1.00 93.88 99 PHE A O 1
ATOM 779 N N . GLY A 1 100 ? -11.907 -7.151 -5.283 1.00 95.69 100 GLY A N 1
ATOM 780 C CA . GLY A 1 100 ? -12.207 -7.519 -3.900 1.00 95.69 100 GLY A CA 1
ATOM 781 C C . GLY A 1 100 ? -11.412 -6.668 -2.911 1.00 95.69 100 GLY A C 1
ATOM 782 O O . GLY A 1 100 ? -11.961 -6.170 -1.925 1.00 95.69 100 GLY A O 1
ATOM 783 N N . LEU A 1 101 ? -10.132 -6.432 -3.207 1.00 97.12 101 LEU A N 1
ATOM 784 C CA . LEU A 1 101 ? -9.250 -5.586 -2.402 1.00 97.12 101 LEU A CA 1
ATOM 785 C C . LEU A 1 101 ? -9.658 -4.106 -2.460 1.00 97.12 101 LEU A C 1
ATOM 787 O O . LEU A 1 101 ? -9.630 -3.407 -1.441 1.00 97.12 101 LEU A O 1
ATOM 791 N N . LEU A 1 102 ? -10.108 -3.632 -3.622 1.00 97.00 102 LEU A N 1
ATOM 792 C CA . LEU A 1 102 ? -10.635 -2.284 -3.815 1.00 97.00 102 LEU A CA 1
ATOM 793 C C . LEU A 1 102 ? -11.901 -2.079 -2.975 1.00 97.00 102 LEU A C 1
ATOM 795 O O . LEU A 1 102 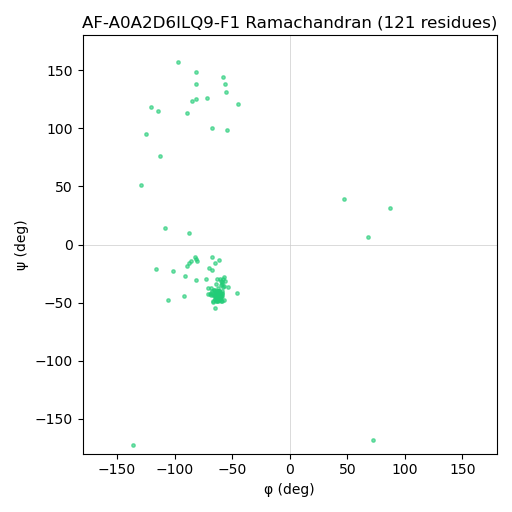? -12.015 -1.098 -2.241 1.00 97.00 102 LEU A O 1
ATOM 799 N N . GLY A 1 103 ? -12.818 -3.049 -2.996 1.00 97.62 103 GLY A N 1
ATOM 800 C CA . GLY A 1 103 ? -13.996 -3.054 -2.130 1.00 97.62 103 GLY A CA 1
ATOM 801 C C . GLY A 1 103 ? -13.633 -3.082 -0.641 1.00 97.62 103 GLY A C 1
ATOM 802 O O . GLY A 1 103 ? -14.186 -2.313 0.146 1.00 97.62 103 GLY A O 1
ATOM 803 N N . ALA A 1 104 ? -12.666 -3.915 -0.246 1.00 97.88 104 ALA A N 1
ATOM 804 C CA . ALA A 1 104 ? -12.213 -4.030 1.141 1.00 97.88 104 ALA A CA 1
ATOM 805 C C . ALA A 1 104 ? -11.573 -2.732 1.667 1.00 97.88 104 ALA A C 1
ATOM 807 O O . ALA A 1 104 ? -11.885 -2.286 2.776 1.00 97.88 104 ALA A O 1
ATOM 808 N N . SER A 1 105 ? -10.708 -2.098 0.873 1.00 97.56 105 SER A N 1
ATOM 809 C CA . SER A 1 105 ? -10.084 -0.811 1.215 1.00 97.56 105 SER A CA 1
ATOM 810 C C . SER A 1 105 ? -11.100 0.332 1.247 1.00 9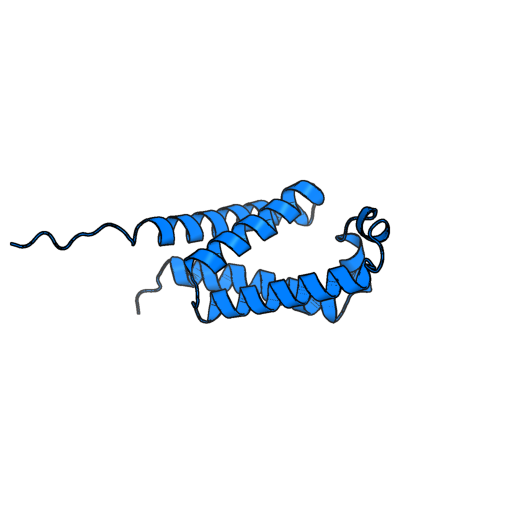7.56 105 SER A C 1
ATOM 812 O O . SER A 1 105 ? -11.084 1.134 2.185 1.00 97.56 105 SER A O 1
ATOM 814 N N . TYR A 1 106 ? -12.053 0.359 0.310 1.00 97.50 106 TYR A N 1
ATOM 815 C CA . TYR A 1 106 ? -13.155 1.320 0.321 1.00 97.50 106 TYR A CA 1
ATOM 816 C C . TYR A 1 106 ? -14.040 1.163 1.564 1.00 97.50 106 TYR A C 1
ATOM 818 O O . TYR A 1 106 ? -14.321 2.140 2.263 1.00 97.50 106 TYR A O 1
ATOM 826 N N . ALA A 1 107 ? -14.421 -0.070 1.908 1.00 97.00 107 ALA A N 1
ATOM 827 C CA . ALA A 1 107 ? -15.182 -0.365 3.118 1.00 97.00 107 ALA A CA 1
ATOM 828 C C . ALA A 1 107 ? -14.431 0.087 4.380 1.00 97.00 107 ALA A C 1
ATOM 830 O O . ALA A 1 107 ? -15.015 0.735 5.253 1.00 97.00 107 ALA A O 1
ATOM 831 N N . LEU A 1 108 ? -13.123 -0.184 4.461 1.00 96.38 108 LEU A N 1
ATOM 832 C CA . LEU A 1 108 ? -12.285 0.270 5.570 1.00 96.38 108 LEU A CA 1
ATOM 833 C C . LEU A 1 108 ? -12.244 1.805 5.666 1.00 96.38 108 LEU A C 1
ATOM 835 O O . LEU A 1 108 ? -12.362 2.362 6.760 1.00 96.38 108 LEU A O 1
ATOM 839 N N . MET A 1 109 ? -12.140 2.498 4.530 1.00 94.94 109 MET A N 1
ATOM 840 C CA . MET A 1 109 ? -12.185 3.960 4.468 1.00 94.94 109 MET A CA 1
ATOM 841 C C . MET A 1 109 ? -13.529 4.509 4.975 1.00 94.94 109 MET A C 1
ATOM 843 O O . MET A 1 109 ? -13.552 5.442 5.785 1.00 94.94 109 MET A O 1
ATOM 847 N N . LEU A 1 110 ? -14.652 3.904 4.570 1.00 94.25 110 LEU A N 1
ATOM 848 C CA . LEU A 1 110 ? -15.991 4.289 5.033 1.00 94.25 110 LEU A CA 1
ATOM 849 C C . LEU A 1 110 ? -16.178 4.074 6.541 1.00 94.25 110 LEU A C 1
ATOM 851 O O . LEU A 1 110 ? -16.739 4.945 7.214 1.00 94.25 110 LEU A O 1
ATOM 855 N N . LEU A 1 111 ? -15.662 2.970 7.093 1.00 93.75 111 LEU A N 1
ATOM 856 C CA . LEU A 1 111 ? -15.695 2.705 8.538 1.00 93.75 111 LEU A CA 1
ATOM 857 C C . LEU A 1 111 ? -14.990 3.807 9.342 1.00 93.75 111 LEU A C 1
ATOM 859 O O . LEU A 1 111 ? -15.437 4.158 10.437 1.00 93.75 111 LEU A O 1
ATOM 863 N N . TYR A 1 112 ? -13.932 4.407 8.795 1.00 90.62 112 TYR A N 1
ATOM 864 C CA . TYR A 1 112 ? -13.234 5.514 9.447 1.00 90.62 112 TYR A CA 1
ATOM 865 C C . TYR A 1 112 ? -13.813 6.902 9.150 1.00 90.62 112 TYR A C 1
ATOM 867 O O . TYR A 1 112 ? -13.536 7.843 9.906 1.00 90.62 112 TYR A O 1
ATOM 875 N N . ARG A 1 113 ? -14.654 7.052 8.118 1.00 81.69 113 ARG A N 1
ATOM 876 C CA . ARG A 1 113 ? -15.328 8.322 7.788 1.00 81.69 113 ARG A CA 1
ATOM 877 C C . ARG A 1 113 ? -16.295 8.766 8.893 1.00 81.69 113 ARG A C 1
ATOM 879 O O . ARG A 1 113 ? -16.381 9.951 9.182 1.00 81.69 113 ARG A O 1
ATOM 886 N N . LYS A 1 114 ? -16.945 7.822 9.584 1.00 59.03 114 LYS A N 1
ATOM 887 C CA . LYS A 1 114 ? -18.062 8.076 10.521 1.00 59.03 114 LYS A CA 1
ATOM 888 C C . LYS A 1 114 ? -17.685 8.397 11.978 1.00 59.03 114 LYS A C 1
ATOM 890 O O . LYS A 1 114 ? -18.558 8.417 12.838 1.00 59.03 114 LYS A O 1
ATOM 895 N N . LYS A 1 115 ? -16.405 8.630 12.284 1.00 55.41 115 LYS A N 1
ATOM 896 C CA . LYS A 1 115 ? -15.924 8.810 13.670 1.00 55.41 115 LYS A CA 1
ATOM 897 C C . LYS A 1 115 ? -15.509 10.242 14.046 1.00 55.41 115 LYS A C 1
ATOM 899 O O . LYS A 1 115 ? -14.819 10.395 15.046 1.00 55.41 115 LYS A O 1
ATOM 904 N N . ILE A 1 116 ? -15.872 11.255 13.249 1.00 52.75 116 ILE A N 1
ATOM 905 C CA . ILE A 1 116 ? -15.582 12.677 13.546 1.00 52.75 116 ILE A CA 1
ATOM 906 C C . 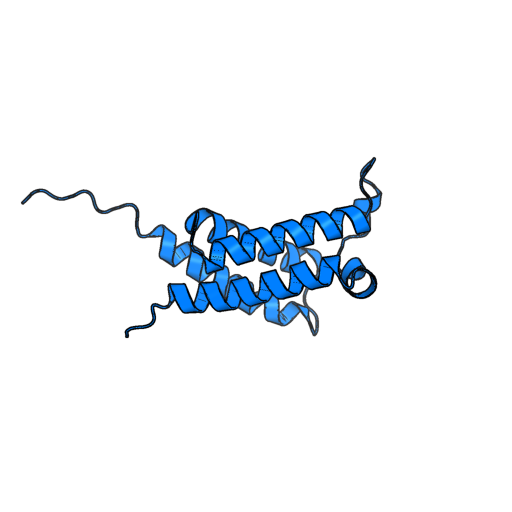ILE A 1 116 ? -16.792 13.441 14.116 1.00 52.75 116 ILE A C 1
ATOM 908 O O . ILE A 1 116 ? -16.573 14.358 14.893 1.00 52.75 116 ILE A O 1
ATOM 912 N N . ASP A 1 117 ? -18.039 13.014 13.890 1.00 54.75 117 ASP A N 1
ATOM 913 C CA . ASP A 1 117 ? -19.209 13.811 14.301 1.00 54.75 117 ASP A CA 1
ATOM 914 C C . ASP A 1 117 ? -20.027 13.156 15.422 1.00 54.75 117 ASP A C 1
ATOM 916 O O . ASP A 1 117 ? -21.119 12.625 15.218 1.00 54.75 117 ASP A O 1
ATOM 920 N N . LYS A 1 118 ? -19.505 13.223 16.647 1.00 44.50 118 LYS A N 1
ATOM 921 C CA . LYS A 1 118 ? -20.366 13.409 17.819 1.00 44.50 118 LYS A CA 1
ATOM 922 C C . LYS A 1 118 ? -19.853 14.631 18.575 1.00 44.50 118 LYS A C 1
ATOM 924 O O . LYS A 1 118 ? -18.933 14.475 19.377 1.00 44.50 118 LYS A O 1
ATOM 929 N N . PRO A 1 119 ? -20.402 15.838 18.347 1.00 46.69 119 PRO A N 1
ATOM 930 C CA . PRO A 1 119 ? -20.349 16.840 19.395 1.00 46.69 119 PRO A CA 1
ATOM 931 C C . PRO A 1 119 ? -20.978 16.215 20.643 1.00 46.69 119 PRO A C 1
ATOM 933 O O . PRO A 1 119 ? -22.036 15.587 20.562 1.00 46.69 119 PRO A O 1
ATOM 936 N N . ASN A 1 120 ? -20.293 16.333 21.779 1.00 54.59 120 ASN A N 1
ATOM 937 C CA . ASN A 1 120 ? -20.901 16.104 23.080 1.00 54.59 120 ASN A CA 1
ATOM 938 C C . ASN A 1 120 ? -22.129 17.016 23.161 1.00 54.59 120 ASN A C 1
ATOM 940 O O . ASN A 1 120 ? -21.995 18.210 23.424 1.00 54.59 120 ASN A O 1
ATOM 944 N N . SER A 1 121 ? -23.321 16.479 22.902 1.00 52.28 121 SER A N 1
ATOM 945 C CA . SER A 1 121 ? -24.541 17.115 23.365 1.00 52.28 121 SER A CA 1
ATOM 946 C C . SER A 1 121 ? -24.507 16.994 24.880 1.00 52.28 121 SER A C 1
ATOM 948 O O . SER A 1 121 ? -24.726 15.913 25.426 1.00 52.28 121 SER A O 1
ATOM 950 N N . MET A 1 122 ? -24.122 18.096 25.518 1.00 58.47 122 MET A N 1
ATOM 951 C CA . MET A 1 122 ? -24.379 18.354 26.923 1.00 58.47 122 MET A CA 1
ATOM 952 C C . MET A 1 122 ? -25.837 17.993 27.223 1.00 58.47 122 MET A C 1
ATOM 954 O O . MET A 1 122 ? -26.752 18.546 26.611 1.00 58.47 122 MET A O 1
ATOM 958 N N . SER A 1 123 ? -26.025 17.060 28.147 1.00 55.50 123 SER A N 1
ATOM 959 C CA . SER A 1 123 ? -27.226 16.921 28.965 1.00 55.50 123 SER A CA 1
ATOM 960 C C . SER A 1 123 ? -26.785 16.420 30.326 1.00 55.50 123 SER A C 1
ATOM 962 O O . SER A 1 123 ? -26.186 15.318 30.337 1.00 55.50 123 SER A O 1
#

Sequence (123 aa):
MKIKPELVLRIGLAGTFLYAGLNSILNPTSWIGFIPQWINSIPLLTRELFLTIHGMFEIILAIALLVGIYKKLAALLAFLSIGVIVIFSGIDDVTFRDFGLLGASYALMLLYRKKIDKPNSMS

Solvent-accessible surface area (backbone atoms only — not comparable to full-atom values): 6844 Å² total; per-residue (Å²): 137,86,83,53,71,67,56,56,47,25,48,56,51,16,53,51,30,35,53,53,12,50,40,27,61,78,41,38,87,81,42,52,81,78,50,64,77,69,46,61,72,41,87,97,40,47,55,68,58,50,38,39,54,50,13,52,50,28,36,53,46,14,50,29,36,64,77,53,50,64,54,56,60,39,21,47,51,47,24,50,53,43,48,50,49,50,70,76,70,43,79,50,101,72,46,57,60,47,56,58,50,33,51,45,23,46,53,48,31,55,66,55,64,74,76,77,83,72,78,82,76,85,125

Foldseek 3Di:
DDDDLLQVLLQVLLVVLLVQLVCLLVVVVVVLVLQDPCQVVDPPGDSNNVSNVSSVVSNVLSVCSNVVPPQLVSLVCQLVVLVVSCVRVPDDPPNVCSVVSNVSSVVSNVVVVPPPDDDPPDD